Protein AF-A0A2J8MGL3-F1 (afdb_monomer_lite)

pLDDT: mean 93.91, std 10.65, range [42.88, 98.75]

Sequence (72 aa):
MDGEDIPDFSSLKEETAYWKELSLKYKQSFQEARDELVEFQEGSRELEAELEAQLVQAEQRNRDLQADNQRL

InterPro domains:
  IPR033494 NUDE family [PTHR10921] (1-72)

Organism: Pan troglodytes (NCBI:txid9598)

Structure (mmCIF, N/CA/C/O backbone):
data_AF-A0A2J8MGL3-F1
#
_entry.id   AF-A0A2J8MGL3-F1
#
loop_
_atom_site.group_PDB
_atom_site.id
_atom_site.type_symbol
_atom_site.label_atom_id
_atom_site.label_alt_id
_atom_site.label_comp_id
_atom_site.label_asym_id
_atom_site.label_entity_id
_atom_site.label_seq_id
_atom_site.pdbx_PDB_ins_code
_atom_site.Cartn_x
_atom_site.Cartn_y
_atom_site.Cartn_z
_atom_site.occupancy
_atom_site.B_iso_or_equiv
_atom_site.auth_seq_id
_atom_site.auth_comp_id
_atom_site.auth_asym_id
_atom_site.auth_atom_id
_atom_site.pdbx_PDB_model_num
ATOM 1 N N . MET A 1 1 ? -8.365 -13.448 15.092 1.00 42.88 1 MET A N 1
ATOM 2 C CA . MET A 1 1 ? -9.035 -12.417 15.901 1.00 42.88 1 MET A CA 1
ATOM 3 C C . MET A 1 1 ? -9.323 -13.075 17.218 1.00 42.88 1 MET A C 1
ATOM 5 O O . MET A 1 1 ? -10.159 -13.971 17.248 1.00 42.88 1 MET A O 1
ATOM 9 N N . ASP A 1 2 ? -8.559 -12.716 18.239 1.00 51.88 2 ASP A N 1
ATOM 10 C CA . ASP A 1 2 ? -8.913 -13.070 19.605 1.00 51.88 2 ASP A CA 1
ATOM 11 C C . ASP A 1 2 ? -10.296 -12.467 19.846 1.00 51.88 2 ASP A C 1
ATOM 13 O O . ASP A 1 2 ? -10.486 -11.261 19.679 1.00 51.88 2 ASP A O 1
ATOM 17 N N . GLY A 1 3 ? -11.296 -13.321 20.062 1.00 57.16 3 GLY A N 1
ATOM 18 C CA . GLY A 1 3 ? -12.617 -12.851 20.443 1.00 57.16 3 GLY A CA 1
ATOM 19 C C . GLY A 1 3 ? -12.450 -12.179 21.793 1.00 57.16 3 GLY A C 1
ATOM 20 O O . GLY A 1 3 ? -12.150 -12.868 22.762 1.00 57.16 3 GLY A O 1
ATOM 21 N N . GLU A 1 4 ? -12.543 -10.850 21.837 1.00 66.12 4 GLU A N 1
ATOM 22 C CA . GLU A 1 4 ? -12.601 -10.142 23.112 1.00 66.12 4 GLU A CA 1
ATOM 23 C C . GLU A 1 4 ? -13.795 -10.724 23.879 1.00 66.12 4 GLU A C 1
ATOM 25 O O . GLU A 1 4 ? -14.931 -10.666 23.398 1.00 66.12 4 GLU A O 1
ATOM 30 N N . ASP A 1 5 ? -13.520 -11.360 25.021 1.00 79.06 5 ASP A N 1
ATOM 31 C CA . ASP A 1 5 ? -14.559 -11.884 25.902 1.00 79.06 5 ASP A CA 1
ATOM 32 C C . ASP A 1 5 ? -15.478 -10.720 26.283 1.00 79.06 5 ASP A C 1
ATOM 34 O O . ASP A 1 5 ? -15.052 -9.746 26.910 1.00 79.06 5 ASP A O 1
ATOM 38 N N . ILE A 1 6 ? -16.736 -10.805 25.846 1.00 84.12 6 ILE A N 1
ATOM 39 C CA . ILE A 1 6 ? -17.737 -9.775 26.109 1.00 84.12 6 ILE A CA 1
ATOM 40 C C . ILE A 1 6 ? -17.992 -9.774 27.621 1.00 84.12 6 ILE A C 1
ATOM 42 O O . ILE A 1 6 ? -18.371 -10.815 28.163 1.00 84.12 6 ILE A O 1
ATOM 46 N N . PRO A 1 7 ? -17.788 -8.643 28.315 1.00 85.88 7 PRO A N 1
ATOM 47 C CA . PRO A 1 7 ? -18.025 -8.575 29.747 1.00 85.88 7 PRO A CA 1
ATOM 48 C C . PRO A 1 7 ? -19.521 -8.705 30.058 1.00 85.88 7 PRO A C 1
ATOM 50 O O . PRO A 1 7 ? -20.368 -8.222 29.307 1.00 85.88 7 PRO A O 1
ATOM 53 N N . ASP A 1 8 ? -19.849 -9.317 31.195 1.00 90.12 8 ASP A N 1
ATOM 54 C CA . ASP A 1 8 ? -21.215 -9.298 31.717 1.00 90.12 8 ASP A CA 1
ATOM 55 C C . ASP A 1 8 ? -21.588 -7.873 32.154 1.00 90.12 8 ASP A C 1
ATOM 57 O O . ASP A 1 8 ? -20.830 -7.206 32.863 1.00 90.12 8 ASP A O 1
ATOM 61 N N . PHE A 1 9 ? -22.777 -7.409 31.768 1.00 94.31 9 PHE A N 1
ATOM 62 C CA . PHE A 1 9 ? -23.244 -6.058 32.080 1.00 94.31 9 PHE A CA 1
ATOM 63 C C . PHE A 1 9 ? -24.220 -6.052 33.253 1.00 94.31 9 PHE A C 1
ATOM 65 O O . PHE A 1 9 ? -25.151 -6.854 33.328 1.00 94.31 9 PHE A O 1
ATOM 72 N N . SER A 1 10 ? -24.070 -5.074 34.145 1.00 92.06 10 SER A N 1
ATOM 73 C CA . SER A 1 10 ? -24.988 -4.872 35.270 1.00 92.06 10 SER A CA 1
ATOM 74 C C . SER A 1 10 ? -26.289 -4.166 34.859 1.00 92.06 10 SER A C 1
ATOM 76 O O . SER A 1 10 ? -27.271 -4.173 35.605 1.00 92.06 10 SER A O 1
ATOM 78 N N . SER A 1 11 ? -26.318 -3.542 33.673 1.00 96.00 11 SER A N 1
ATOM 79 C CA . SER A 1 11 ? -27.503 -2.885 33.117 1.00 96.00 11 SER A CA 1
ATOM 80 C C . SER A 1 11 ? -27.435 -2.705 31.595 1.00 96.00 11 SER A C 1
ATOM 82 O O . SER A 1 11 ? -26.360 -2.550 31.023 1.00 96.00 11 SER A O 1
ATOM 84 N N . LEU A 1 12 ? -28.601 -2.568 30.950 1.00 94.19 12 LEU A N 1
ATOM 85 C CA . LEU A 1 12 ? -28.706 -2.239 29.516 1.00 94.19 12 LEU A CA 1
ATOM 86 C C . LEU A 1 12 ? -27.997 -0.928 29.138 1.00 94.19 12 LEU A C 1
ATOM 88 O O . LEU A 1 12 ? -27.539 -0.754 28.009 1.00 94.19 12 LEU A O 1
ATOM 92 N N . LYS A 1 13 ? -27.922 0.027 30.073 1.00 96.38 13 LYS A N 1
ATOM 93 C CA . LYS A 1 13 ? -27.240 1.306 29.848 1.00 96.38 13 LYS A CA 1
ATOM 94 C C . LYS A 1 13 ? -25.726 1.118 29.767 1.00 96.38 13 LYS A C 1
ATOM 96 O O . LYS A 1 13 ? -25.089 1.779 28.951 1.00 96.38 13 LYS A O 1
ATOM 101 N N . GLU A 1 14 ? -25.178 0.240 30.601 1.00 95.69 14 GLU A N 1
ATOM 102 C CA . GLU A 1 14 ? -23.760 -0.123 30.594 1.00 95.69 14 GLU A CA 1
ATOM 103 C C . GLU A 1 14 ? -23.402 -0.881 29.315 1.00 95.69 14 GLU A C 1
ATOM 105 O O . GLU A 1 14 ? -22.475 -0.485 28.616 1.00 95.69 14 GLU A O 1
ATOM 110 N N . GLU A 1 15 ? -24.219 -1.865 28.935 1.00 95.00 15 GLU A N 1
ATOM 111 C CA . GLU A 1 15 ? -24.069 -2.602 27.677 1.00 95.00 15 GLU A CA 1
ATOM 112 C C . GLU A 1 15 ? -24.092 -1.667 26.456 1.00 95.00 15 GLU A C 1
ATOM 114 O O . GLU A 1 15 ? -23.212 -1.711 25.597 1.00 95.00 15 GLU A O 1
ATOM 119 N N . THR A 1 16 ? -25.063 -0.750 26.399 1.00 96.06 16 THR A N 1
ATOM 120 C CA . THR A 1 16 ? -25.160 0.227 25.302 1.00 96.06 16 THR A CA 1
ATOM 121 C C . THR A 1 16 ? -23.935 1.142 25.253 1.00 96.06 16 THR A C 1
ATOM 123 O O . THR A 1 16 ? -23.460 1.484 24.168 1.00 96.06 16 THR A O 1
ATOM 126 N N . ALA A 1 17 ? -23.426 1.569 26.412 1.00 95.94 17 ALA A N 1
ATOM 127 C CA . ALA A 1 17 ? -22.236 2.408 26.486 1.00 95.94 17 ALA A CA 1
ATOM 128 C C . ALA A 1 17 ? -20.991 1.654 26.000 1.00 95.94 17 ALA A C 1
ATOM 130 O O . ALA A 1 17 ? -20.259 2.196 25.173 1.00 95.94 17 ALA A O 1
ATOM 131 N N . TYR A 1 18 ? -20.818 0.402 26.435 1.00 95.44 18 TYR A N 1
ATOM 132 C CA . TYR A 1 18 ? -19.725 -0.468 26.011 1.00 95.44 18 TYR A CA 1
ATOM 133 C C . TYR A 1 18 ? -19.714 -0.660 24.493 1.00 95.44 18 TYR A C 1
ATOM 135 O O . TYR A 1 18 ? -18.725 -0.339 23.836 1.00 95.44 18 TYR A O 1
ATOM 143 N N . TRP A 1 19 ? -20.833 -1.089 23.900 1.00 95.69 19 TRP A N 1
ATOM 144 C CA . TRP A 1 19 ? -20.895 -1.315 22.453 1.00 95.69 19 TRP A CA 1
ATOM 145 C C . TRP A 1 19 ? -20.717 -0.030 21.650 1.00 95.69 19 TRP A C 1
ATOM 147 O O . TRP A 1 19 ? -20.104 -0.044 20.581 1.00 95.69 19 TRP A O 1
ATOM 157 N N . LYS A 1 20 ? -21.206 1.104 22.162 1.00 97.38 20 LYS A N 1
ATOM 158 C CA . LYS A 1 20 ? -20.966 2.405 21.538 1.00 97.38 20 LYS A CA 1
ATOM 159 C C . LYS A 1 20 ? -19.476 2.738 21.532 1.00 97.38 20 LYS A C 1
ATOM 161 O O . LYS A 1 20 ? -18.959 3.105 20.479 1.00 97.38 20 LYS A O 1
ATOM 166 N N . GLU A 1 21 ? -18.795 2.608 22.664 1.00 96.75 21 GLU A N 1
ATOM 167 C CA . GLU A 1 21 ? -17.360 2.878 22.770 1.00 96.75 21 GLU A CA 1
ATOM 168 C C . GLU A 1 21 ? -16.545 1.936 21.880 1.00 96.75 21 GLU A C 1
ATOM 170 O O . GLU A 1 21 ? -15.724 2.395 21.085 1.00 96.75 21 GLU A O 1
ATOM 175 N N . LEU A 1 22 ? -16.858 0.640 21.912 1.00 95.81 22 LEU A N 1
ATOM 176 C CA . LEU A 1 22 ? -16.204 -0.362 21.078 1.00 95.81 22 LEU A CA 1
ATOM 177 C C . LEU A 1 22 ? -16.404 -0.079 19.582 1.00 95.81 22 LEU A C 1
ATOM 179 O O . LEU A 1 22 ? -15.455 -0.141 18.801 1.00 95.81 22 LEU A O 1
ATOM 183 N N . SER A 1 23 ? -17.615 0.315 19.172 1.00 97.06 23 SER A N 1
ATOM 184 C CA . SER A 1 23 ? -17.887 0.688 17.779 1.00 97.06 23 SER A CA 1
ATOM 185 C C . SER A 1 23 ? -17.106 1.928 17.338 1.00 97.06 23 SER A C 1
ATOM 187 O O . SER A 1 23 ? -16.654 1.996 16.195 1.00 97.06 23 SER A O 1
ATOM 189 N N . LEU A 1 24 ? -16.910 2.900 18.235 1.00 98.06 24 LEU A N 1
ATOM 190 C CA . LEU A 1 24 ? -16.121 4.097 17.952 1.00 98.06 24 LEU A CA 1
ATOM 191 C C . LEU A 1 24 ? -14.635 3.756 17.836 1.00 98.06 24 LEU A C 1
ATOM 193 O O . LEU A 1 24 ? -13.996 4.220 16.894 1.00 98.06 24 LEU A O 1
ATOM 197 N N . LYS A 1 25 ? -14.120 2.892 18.719 1.00 97.31 25 LYS A N 1
ATOM 198 C CA . LYS A 1 25 ? -12.748 2.373 18.652 1.00 97.31 25 LYS A CA 1
ATOM 199 C C . LYS A 1 25 ? -12.497 1.667 17.321 1.00 97.31 25 LYS A C 1
ATOM 201 O O . LYS A 1 25 ? -11.568 2.028 16.608 1.00 97.31 25 LYS A O 1
ATOM 206 N N . TYR A 1 26 ? -13.361 0.729 16.926 1.00 97.38 26 TYR A N 1
ATOM 207 C CA . TYR A 1 26 ? -13.198 0.033 15.647 1.00 97.38 26 TYR A CA 1
ATOM 208 C C . TYR A 1 26 ? -13.378 0.940 14.437 1.00 97.38 26 TYR A C 1
ATOM 210 O O . TYR A 1 26 ? -12.677 0.769 13.443 1.00 97.38 26 TYR A O 1
ATOM 218 N N . LYS A 1 27 ? -14.277 1.925 14.508 1.00 98.06 27 LYS A N 1
ATOM 219 C CA . LYS A 1 27 ? -14.407 2.926 13.450 1.00 98.06 27 LYS A CA 1
ATOM 220 C C . LYS A 1 27 ? -13.107 3.705 13.272 1.00 98.06 27 LYS A C 1
ATOM 222 O O . LYS A 1 27 ? -12.690 3.894 12.134 1.00 98.06 27 LYS A O 1
ATOM 227 N N . GLN A 1 28 ? -12.487 4.137 14.367 1.00 98.25 28 GLN A N 1
ATOM 228 C CA . GLN A 1 28 ? -11.210 4.839 14.321 1.00 98.25 28 GLN A CA 1
ATOM 229 C C . GLN A 1 28 ? -10.110 3.940 13.746 1.00 98.25 28 GLN A C 1
ATOM 231 O O . GLN A 1 28 ? -9.488 4.322 12.762 1.00 98.25 28 GLN A O 1
ATOM 236 N N . SER A 1 29 ? -9.937 2.723 14.271 1.00 97.88 29 SER A N 1
ATOM 237 C CA . SER A 1 29 ? -8.919 1.791 13.765 1.00 97.88 29 SER A CA 1
ATOM 238 C C . SER A 1 29 ? -9.115 1.452 12.285 1.00 97.88 29 SER A C 1
ATOM 240 O O . SER A 1 29 ? -8.148 1.328 11.542 1.00 97.88 29 SER A O 1
ATOM 242 N N . PHE A 1 30 ? -10.364 1.333 11.828 1.00 98.12 30 PHE A N 1
ATOM 243 C CA . PHE A 1 30 ? -10.664 1.147 10.411 1.00 98.12 30 PHE A CA 1
ATOM 244 C C . PHE A 1 30 ? -10.266 2.363 9.570 1.00 98.12 30 PHE A C 1
ATOM 246 O O . PHE A 1 30 ? -9.724 2.197 8.482 1.00 98.12 30 PHE A O 1
ATOM 253 N N . GLN A 1 31 ? -10.552 3.577 10.047 1.00 98.62 31 GLN A N 1
ATOM 254 C CA . GLN A 1 31 ? -10.172 4.803 9.346 1.00 98.62 31 GLN A CA 1
ATOM 255 C C . GLN A 1 31 ? -8.651 4.929 9.245 1.00 98.62 31 GLN A C 1
ATOM 257 O O . GLN A 1 31 ? -8.153 5.160 8.152 1.00 98.62 31 GLN A O 1
ATOM 262 N N . GLU A 1 32 ? -7.934 4.679 10.340 1.00 98.56 32 GLU A N 1
ATOM 263 C CA . GLU A 1 32 ? -6.467 4.684 10.378 1.00 98.56 32 GLU A CA 1
ATOM 264 C C . GLU A 1 32 ? -5.879 3.654 9.403 1.00 98.56 32 GLU A C 1
ATOM 266 O O . GLU A 1 32 ? -5.089 4.017 8.538 1.00 98.56 32 GLU A O 1
ATOM 271 N N . 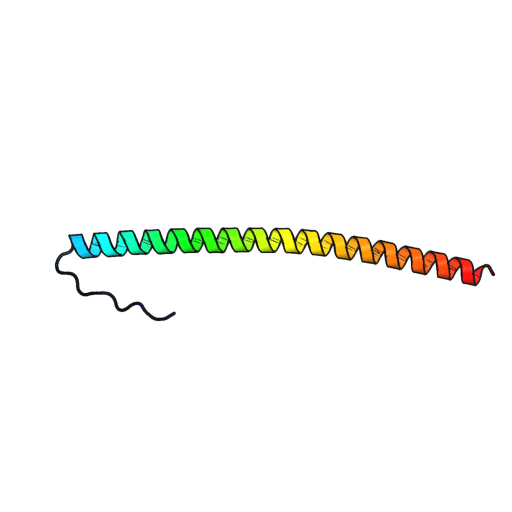ALA A 1 33 ? -6.337 2.398 9.453 1.00 98.38 33 ALA A N 1
ATOM 272 C CA . ALA A 1 33 ? -5.857 1.347 8.552 1.00 98.38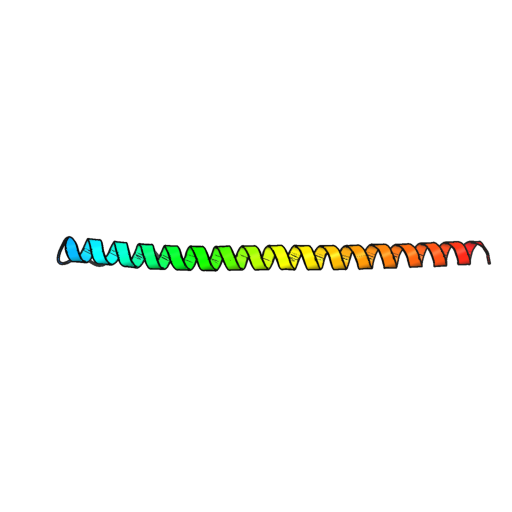 33 ALA A CA 1
ATOM 273 C C . ALA A 1 33 ? -6.187 1.625 7.075 1.00 98.38 33 ALA A C 1
ATOM 275 O O . ALA A 1 33 ? -5.431 1.260 6.175 1.00 98.38 33 ALA A O 1
ATOM 276 N N . ARG A 1 34 ? -7.333 2.257 6.800 1.00 98.56 34 ARG A N 1
ATOM 277 C CA . ARG A 1 34 ? -7.703 2.665 5.442 1.00 98.56 34 ARG A CA 1
ATOM 278 C C . ARG A 1 34 ? -6.789 3.777 4.941 1.00 98.56 34 ARG A C 1
ATOM 280 O O . ARG A 1 34 ? -6.370 3.721 3.790 1.00 98.56 34 ARG A O 1
ATOM 287 N N . ASP A 1 35 ? -6.526 4.780 5.769 1.00 98.62 35 ASP A N 1
ATOM 288 C CA . ASP A 1 35 ? -5.707 5.926 5.383 1.00 98.62 35 ASP A CA 1
ATOM 289 C C . ASP A 1 35 ? -4.244 5.486 5.173 1.00 98.62 35 ASP A C 1
ATOM 291 O O . ASP A 1 35 ? -3.657 5.826 4.148 1.00 98.62 35 ASP A O 1
ATOM 295 N N . GLU A 1 36 ? -3.717 4.608 6.036 1.00 98.62 36 GLU A N 1
ATOM 296 C CA . GLU A 1 36 ? -2.407 3.955 5.860 1.00 98.62 36 GLU A CA 1
ATOM 297 C C . GLU A 1 36 ? -2.328 3.159 4.546 1.00 98.62 36 GLU A C 1
ATOM 299 O O . GLU A 1 36 ? -1.347 3.249 3.806 1.00 98.62 36 GLU A O 1
ATOM 304 N N . LEU A 1 37 ? -3.379 2.400 4.207 1.00 98.62 37 LEU A N 1
ATOM 305 C CA . LEU A 1 37 ? -3.423 1.645 2.953 1.00 98.62 37 LEU A CA 1
ATOM 306 C C . LEU A 1 37 ? -3.383 2.564 1.725 1.00 98.62 37 LEU A C 1
ATOM 308 O O . LEU A 1 37 ? -2.732 2.224 0.736 1.00 98.62 37 LEU A O 1
ATOM 312 N N . VAL A 1 38 ? -4.092 3.694 1.764 1.00 98.69 38 VAL A N 1
ATOM 313 C CA . VAL A 1 38 ? -4.095 4.664 0.660 1.00 98.69 38 VAL A CA 1
ATOM 314 C C . VAL A 1 38 ? -2.708 5.277 0.494 1.00 98.69 38 VAL A C 1
ATOM 316 O O . VAL A 1 38 ? -2.185 5.255 -0.618 1.00 98.69 38 VAL A O 1
ATOM 319 N N . GLU A 1 39 ? -2.085 5.729 1.583 1.00 98.75 39 GLU A N 1
ATOM 320 C CA . GLU A 1 39 ? -0.728 6.290 1.562 1.00 98.75 39 GLU A CA 1
ATOM 321 C C . GLU A 1 39 ? 0.285 5.285 0.990 1.00 98.75 39 GLU A C 1
ATOM 323 O O . GLU A 1 39 ? 1.074 5.614 0.102 1.00 98.75 39 GLU A O 1
ATOM 328 N N . PHE A 1 40 ? 0.206 4.020 1.416 1.00 98.62 40 PHE A N 1
ATOM 329 C CA . PHE A 1 40 ? 1.068 2.962 0.894 1.00 98.62 40 PHE A CA 1
ATOM 330 C C . PHE A 1 40 ? 0.865 2.721 -0.609 1.0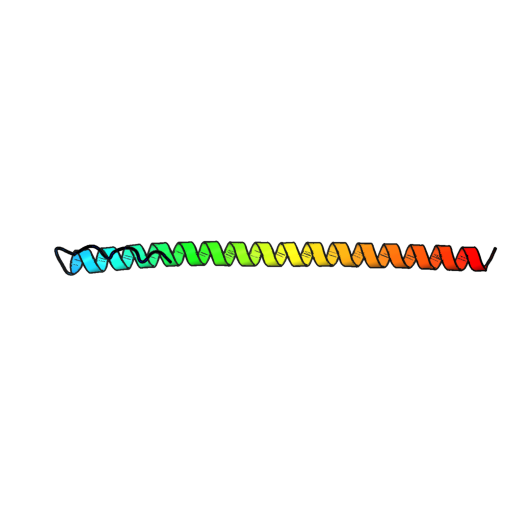0 98.62 40 PHE A C 1
ATOM 332 O O . PHE A 1 40 ? 1.831 2.519 -1.350 1.00 98.62 40 PHE A O 1
ATOM 339 N N . GLN A 1 41 ? -0.384 2.731 -1.080 1.00 98.62 41 GLN A N 1
ATOM 340 C CA . GLN A 1 41 ? -0.698 2.546 -2.497 1.00 98.62 41 GLN A CA 1
ATOM 341 C C . GLN A 1 41 ? -0.224 3.720 -3.355 1.00 98.62 41 GLN A C 1
ATOM 343 O O . GLN A 1 41 ? 0.268 3.496 -4.461 1.00 98.62 41 GLN A O 1
ATOM 348 N N . GLU A 1 42 ? -0.371 4.951 -2.871 1.00 98.62 42 GLU A N 1
ATOM 349 C CA . GLU A 1 42 ? 0.112 6.148 -3.561 1.00 98.62 42 GLU A CA 1
ATOM 350 C C . GLU A 1 42 ? 1.639 6.132 -3.663 1.00 98.62 42 GLU A C 1
ATOM 352 O O . GLU A 1 42 ? 2.166 6.184 -4.775 1.00 98.62 42 GLU A O 1
ATOM 357 N N . GLY A 1 43 ? 2.339 5.906 -2.547 1.00 98.50 43 GLY A N 1
ATOM 358 C CA . GLY A 1 43 ? 3.800 5.801 -2.543 1.00 98.50 43 GLY A CA 1
ATOM 359 C C . GLY A 1 43 ? 4.327 4.654 -3.413 1.00 98.50 43 GLY A C 1
ATOM 360 O O . GLY A 1 43 ? 5.342 4.803 -4.091 1.00 98.50 43 GLY A O 1
ATOM 361 N N . SER A 1 44 ? 3.614 3.522 -3.465 1.00 98.44 44 SER A N 1
ATOM 362 C CA . SER A 1 44 ? 3.979 2.404 -4.348 1.00 98.44 44 SER A CA 1
ATOM 363 C C . SER A 1 44 ? 3.875 2.786 -5.826 1.00 98.44 44 SER A C 1
ATOM 365 O O . SER A 1 44 ? 4.783 2.487 -6.595 1.00 98.44 44 SER A O 1
ATOM 367 N N . ARG A 1 45 ? 2.805 3.486 -6.226 1.00 98.62 45 ARG A N 1
ATOM 368 C CA . ARG A 1 45 ? 2.615 3.933 -7.617 1.00 98.62 45 ARG A CA 1
ATOM 369 C C . ARG A 1 45 ? 3.650 4.966 -8.044 1.00 98.62 45 ARG A C 1
ATOM 371 O O . ARG A 1 45 ? 4.112 4.923 -9.180 1.00 98.62 45 ARG A O 1
ATOM 378 N N . GLU A 1 46 ? 3.998 5.897 -7.159 1.00 98.75 46 GLU A N 1
ATOM 379 C CA . GLU A 1 46 ? 5.052 6.881 -7.428 1.00 98.75 46 GLU A CA 1
ATOM 380 C C . GLU A 1 46 ? 6.399 6.187 -7.647 1.00 98.75 46 GLU A C 1
ATOM 382 O O . GLU A 1 46 ? 7.065 6.433 -8.654 1.00 98.75 46 GLU A O 1
ATOM 387 N N . LEU A 1 47 ? 6.754 5.243 -6.769 1.00 98.62 47 LEU A N 1
ATOM 388 C CA . LEU A 1 47 ? 7.982 4.462 -6.899 1.00 98.62 47 LEU A CA 1
ATOM 389 C C . LEU A 1 47 ? 8.004 3.619 -8.183 1.00 98.62 47 LEU A C 1
ATOM 391 O O . LEU A 1 47 ? 9.026 3.562 -8.866 1.00 98.62 47 LEU A O 1
ATOM 395 N N . GLU A 1 48 ? 6.890 2.973 -8.532 1.00 98.69 48 GLU A N 1
ATOM 396 C CA . GLU A 1 48 ? 6.754 2.224 -9.786 1.00 98.69 48 GLU A CA 1
ATOM 397 C C . GLU A 1 48 ? 7.004 3.127 -11.001 1.00 98.69 48 GLU A C 1
ATOM 399 O O . GLU A 1 48 ? 7.821 2.783 -11.857 1.00 98.69 48 GLU A O 1
ATOM 404 N N . ALA A 1 49 ? 6.394 4.315 -11.042 1.00 98.62 49 ALA A N 1
ATOM 405 C CA . ALA A 1 49 ? 6.591 5.270 -12.130 1.00 98.62 49 ALA A CA 1
ATOM 406 C C . ALA A 1 49 ? 8.052 5.749 -12.237 1.00 98.62 49 ALA A C 1
ATOM 408 O O . ALA A 1 49 ? 8.588 5.891 -13.342 1.00 98.62 49 ALA A O 1
ATOM 409 N N . GLU A 1 50 ? 8.727 5.971 -11.106 1.00 98.69 50 GLU A N 1
ATOM 410 C CA . GLU A 1 50 ? 10.152 6.315 -11.086 1.00 98.69 50 GLU A CA 1
ATOM 411 C C . GLU A 1 50 ? 11.027 5.182 -11.635 1.00 98.69 50 GLU A C 1
ATOM 413 O O . GLU A 1 50 ? 11.938 5.428 -12.433 1.00 98.69 50 GLU A O 1
ATOM 418 N N . LEU A 1 51 ? 10.753 3.938 -11.234 1.00 98.69 51 LEU A N 1
ATOM 419 C CA . LEU A 1 51 ? 11.485 2.762 -11.703 1.00 98.69 51 LEU A CA 1
ATOM 420 C C . LEU A 1 51 ? 11.279 2.531 -13.203 1.00 98.69 51 LEU A C 1
ATOM 422 O O . LEU A 1 51 ? 12.245 2.263 -13.921 1.00 98.69 51 LEU A O 1
ATOM 426 N N . GLU A 1 52 ? 10.053 2.692 -13.697 1.00 98.69 52 GLU A N 1
ATOM 427 C CA . GLU A 1 52 ? 9.740 2.612 -15.124 1.00 98.69 52 GLU A CA 1
ATOM 428 C C . GLU A 1 52 ? 10.484 3.687 -15.924 1.00 98.69 52 GLU A C 1
ATOM 430 O O . GLU A 1 52 ? 11.101 3.386 -16.950 1.00 98.69 52 GLU A O 1
ATOM 435 N N . ALA A 1 53 ? 10.512 4.931 -15.437 1.00 98.56 53 ALA A N 1
ATOM 436 C CA . ALA A 1 53 ? 11.252 6.010 -16.084 1.00 98.56 53 ALA A CA 1
ATOM 437 C C . ALA A 1 53 ? 12.762 5.715 -16.146 1.00 98.56 53 ALA A C 1
ATOM 439 O O . ALA A 1 53 ? 13.398 5.924 -17.186 1.00 98.56 53 ALA A O 1
ATOM 440 N N . GLN A 1 54 ? 13.339 5.193 -15.059 1.00 98.69 54 GLN A N 1
ATOM 441 C CA . GLN A 1 54 ? 14.744 4.780 -15.021 1.00 98.69 54 GLN A CA 1
ATOM 442 C C . GLN A 1 54 ? 15.032 3.639 -16.001 1.00 98.69 54 GLN A C 1
ATOM 444 O O . GLN A 1 54 ? 16.058 3.669 -16.690 1.00 98.69 54 GLN A O 1
ATOM 449 N N . LEU A 1 55 ? 14.127 2.661 -16.100 1.00 98.69 55 LEU A N 1
ATOM 450 C CA . LEU A 1 55 ? 14.252 1.545 -17.031 1.00 98.69 55 LEU A CA 1
ATOM 451 C C . LEU A 1 55 ? 14.246 2.034 -18.483 1.00 98.69 55 LEU A C 1
ATOM 453 O O . LEU A 1 55 ? 15.164 1.707 -19.233 1.00 98.69 55 LEU A O 1
ATOM 457 N N . VAL A 1 56 ? 13.290 2.890 -18.859 1.00 98.69 56 VAL A N 1
ATOM 458 C CA . VAL A 1 56 ? 13.214 3.471 -20.211 1.00 98.69 56 VAL A CA 1
ATOM 459 C C . VAL A 1 56 ? 14.499 4.227 -20.559 1.00 98.69 56 VAL A C 1
ATOM 461 O O . VAL A 1 56 ? 15.055 4.050 -21.645 1.00 98.69 56 VAL A O 1
ATOM 464 N N . GLN A 1 57 ? 15.024 5.035 -19.634 1.00 98.50 57 GLN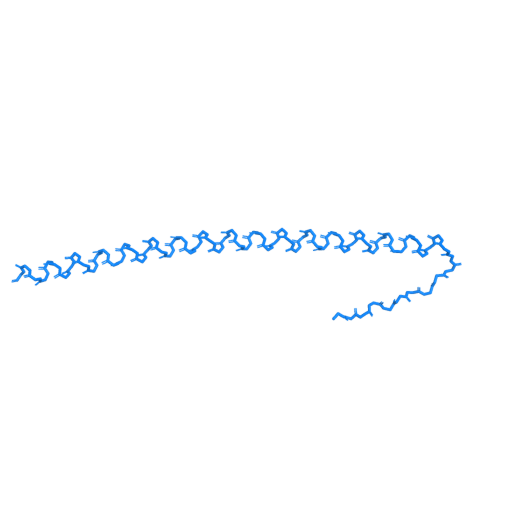 A N 1
ATOM 465 C CA . GLN A 1 57 ? 16.288 5.746 -19.851 1.00 98.50 57 GLN A CA 1
ATOM 466 C C . GLN A 1 57 ? 17.485 4.793 -19.989 1.00 98.50 57 GLN A C 1
ATOM 468 O O . GLN A 1 57 ? 18.399 5.047 -20.779 1.00 98.50 57 GLN A O 1
ATOM 473 N N . ALA A 1 58 ? 17.526 3.708 -19.213 1.00 98.38 58 ALA A N 1
ATOM 474 C CA . ALA A 1 58 ? 18.578 2.702 -19.311 1.00 98.38 58 ALA A CA 1
ATOM 475 C C . ALA A 1 58 ? 18.526 1.958 -20.653 1.00 98.38 58 ALA A C 1
ATOM 477 O O . ALA A 1 58 ? 19.562 1.803 -21.300 1.00 98.38 58 ALA A O 1
ATOM 478 N N . GLU A 1 59 ? 17.336 1.562 -21.101 1.00 98.44 59 GLU A N 1
ATOM 479 C CA . GLU A 1 59 ? 17.134 0.918 -22.399 1.00 98.44 59 GLU A CA 1
ATOM 480 C C . GLU A 1 59 ? 17.524 1.831 -23.562 1.00 98.44 59 GLU A C 1
ATOM 482 O O . GLU A 1 59 ? 18.208 1.380 -24.483 1.00 98.44 59 GLU A O 1
ATOM 487 N N . GLN A 1 60 ? 17.152 3.114 -23.508 1.00 98.25 60 GLN A N 1
ATOM 488 C CA . GLN A 1 60 ? 17.520 4.082 -24.540 1.00 98.25 60 GLN A CA 1
ATOM 489 C C . GLN A 1 60 ? 19.042 4.218 -24.659 1.00 98.25 60 GLN A C 1
ATOM 491 O O . GLN A 1 60 ? 19.584 4.067 -25.751 1.00 98.25 60 GLN A O 1
ATOM 496 N N . ARG A 1 61 ? 19.748 4.392 -23.531 1.00 98.06 61 ARG A N 1
ATOM 497 C CA . ARG A 1 61 ? 21.222 4.444 -23.522 1.00 98.06 61 ARG A CA 1
ATO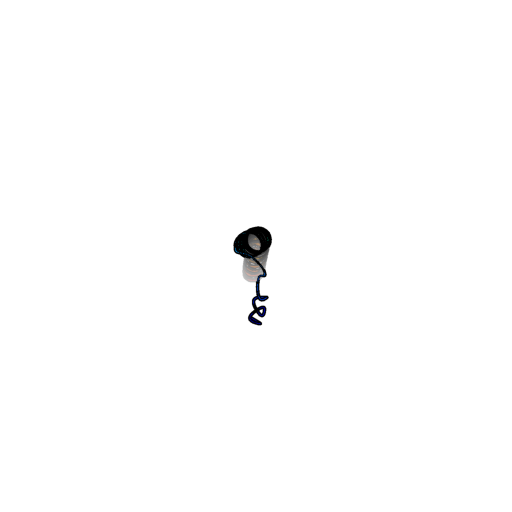M 498 C C . ARG A 1 61 ? 21.848 3.179 -24.103 1.00 98.06 61 ARG A C 1
ATOM 500 O O . ARG A 1 61 ? 22.830 3.263 -24.832 1.00 98.06 61 ARG A O 1
ATOM 507 N N . ASN A 1 62 ? 21.288 2.011 -23.789 1.00 97.75 62 ASN A N 1
ATOM 508 C CA . ASN A 1 62 ? 21.784 0.740 -24.314 1.00 97.75 62 ASN A CA 1
ATOM 509 C C . ASN A 1 62 ? 21.628 0.658 -25.840 1.00 97.75 62 ASN A C 1
ATOM 511 O O . ASN A 1 62 ? 22.553 0.238 -26.532 1.00 97.75 62 ASN A O 1
ATOM 515 N N . ARG A 1 63 ? 20.483 1.106 -26.373 1.00 97.62 63 ARG A N 1
ATOM 516 C CA . ARG A 1 63 ? 20.239 1.167 -27.823 1.00 97.62 63 ARG A CA 1
ATOM 517 C C . ARG A 1 63 ? 21.195 2.125 -28.521 1.00 97.62 63 ARG A C 1
ATOM 519 O O . ARG A 1 63 ? 21.738 1.762 -29.560 1.00 97.62 63 ARG A O 1
ATOM 526 N N . ASP A 1 64 ? 21.422 3.303 -27.947 1.00 97.25 64 ASP A N 1
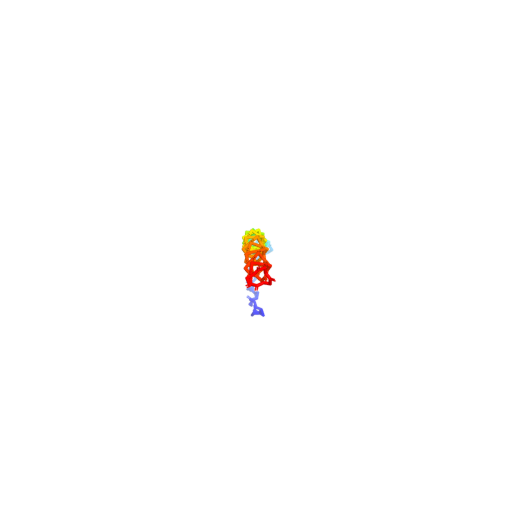ATOM 527 C CA . ASP A 1 64 ? 22.337 4.298 -28.512 1.00 97.25 64 ASP A CA 1
ATOM 528 C C . ASP A 1 64 ? 23.772 3.748 -28.569 1.00 97.25 64 ASP A C 1
ATOM 530 O O . ASP A 1 64 ? 24.399 3.759 -29.626 1.00 97.25 64 ASP A O 1
ATOM 534 N N . LEU A 1 65 ? 24.250 3.141 -27.475 1.00 97.12 65 LEU A N 1
ATOM 535 C CA . LEU A 1 65 ? 25.561 2.480 -27.430 1.00 97.12 65 LEU A CA 1
ATOM 536 C C . LEU A 1 65 ? 25.674 1.315 -28.421 1.00 97.12 65 LEU A C 1
ATOM 538 O O . LEU A 1 65 ? 26.732 1.091 -29.013 1.00 97.12 65 LEU A O 1
ATOM 542 N N . GLN A 1 66 ? 24.602 0.543 -28.604 1.00 97.00 66 GLN A N 1
ATOM 543 C CA . GLN A 1 66 ? 24.578 -0.546 -29.575 1.00 97.00 66 GLN A CA 1
ATOM 544 C C . GLN A 1 66 ? 24.630 -0.019 -31.015 1.00 97.00 66 GLN A C 1
ATOM 546 O O . GLN A 1 66 ? 25.341 -0.589 -31.842 1.00 97.00 66 GLN A O 1
ATOM 551 N N . ALA A 1 67 ? 23.914 1.067 -31.311 1.00 96.12 67 ALA A N 1
ATOM 552 C CA . ALA A 1 67 ? 23.940 1.715 -32.617 1.00 96.12 67 ALA A CA 1
ATOM 553 C C . ALA A 1 67 ? 25.321 2.308 -32.928 1.00 96.12 67 ALA A C 1
ATOM 555 O O . ALA A 1 67 ? 25.804 2.160 -34.051 1.00 96.12 67 ALA A O 1
ATOM 556 N N . ASP A 1 68 ? 25.978 2.920 -31.942 1.00 95.94 68 ASP A N 1
ATOM 557 C CA . ASP A 1 68 ? 27.342 3.433 -32.089 1.00 95.94 68 ASP A CA 1
ATOM 558 C C . ASP A 1 68 ? 28.344 2.300 -32.342 1.00 95.94 68 ASP A C 1
ATOM 560 O O . ASP A 1 68 ? 29.141 2.390 -33.273 1.00 95.94 68 ASP A O 1
ATOM 564 N N . ASN A 1 69 ? 28.245 1.184 -31.609 1.00 93.88 69 ASN A N 1
ATOM 565 C CA . ASN A 1 69 ? 29.074 -0.003 -31.857 1.00 93.88 69 ASN A CA 1
ATOM 566 C C . ASN A 1 69 ? 28.897 -0.593 -33.265 1.00 93.88 69 ASN A C 1
ATOM 568 O O . ASN A 1 69 ? 29.833 -1.179 -33.788 1.00 93.88 69 ASN A O 1
ATOM 572 N N . GLN A 1 70 ? 27.713 -0.479 -33.874 1.00 91.62 70 GLN A N 1
ATOM 573 C CA . GLN A 1 70 ? 27.469 -0.961 -35.242 1.00 91.62 70 GLN A CA 1
ATOM 574 C C . GLN A 1 70 ? 27.983 -0.004 -36.328 1.00 91.62 70 GLN A C 1
ATOM 576 O O . GLN A 1 70 ? 28.055 -0.391 -37.495 1.00 91.62 70 GLN A O 1
ATOM 581 N N . ARG A 1 71 ? 28.276 1.252 -35.971 1.00 89.94 71 ARG A N 1
ATOM 582 C CA . ARG A 1 71 ? 28.796 2.283 -36.884 1.00 89.94 71 ARG A CA 1
ATOM 583 C C . ARG A 1 71 ? 30.325 2.371 -36.883 1.00 89.94 71 ARG A C 1
ATOM 585 O O . ARG A 1 71 ? 30.872 2.976 -37.806 1.00 89.94 71 ARG A O 1
ATOM 592 N N . LEU A 1 72 ? 30.971 1.827 -35.852 1.00 75.50 72 LEU A N 1
ATOM 593 C CA . LEU A 1 72 ? 32.424 1.681 -35.710 1.00 75.50 72 LEU A CA 1
ATOM 594 C C . LEU A 1 72 ? 32.928 0.425 -36.433 1.00 75.50 72 LEU A C 1
ATOM 596 O O . LEU A 1 72 ? 34.065 0.493 -36.951 1.00 75.50 72 LEU A O 1
#

Radius of gyration: 27.91 Å; chains: 1; bounding box: 61×20×72 Å

Secondary structure (DSSP, 8-state):
-----PPPPSSHHHHHHHHHHHHHHHHHHHHHHHHHHHHHHHHHHHHHHHHHHHHHHHHHHHHHHHHHHHH-

Foldseek 3Di:
DPPPPDDDDPDPVRVVVVVVVVVVVVVVVVVVVVVVVVVVVVVVVVVVVVVVVVVVVVVVVVVVVVVVVVVD